Protein AF-A0A1W9WUC2-F1 (afdb_monomer_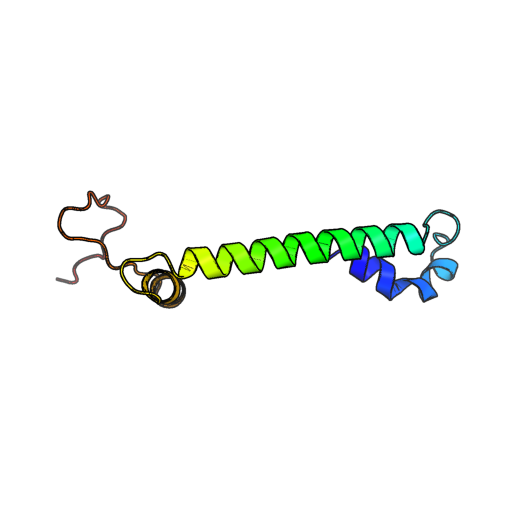lite)

Radius of gyration: 22.91 Å; chains: 1; bounding box: 49×33×52 Å

Structure (mmCIF, N/CA/C/O backbone):
data_AF-A0A1W9WUC2-F1
#
_entry.id   AF-A0A1W9WUC2-F1
#
loop_
_atom_site.group_PDB
_atom_site.id
_atom_site.type_symbol
_atom_site.label_atom_id
_atom_site.label_alt_id
_atom_site.label_comp_id
_atom_site.label_asym_id
_atom_site.label_entity_id
_atom_site.label_seq_id
_atom_site.pdbx_PDB_ins_code
_atom_site.Cartn_x
_atom_site.Cartn_y
_atom_site.Cartn_z
_atom_site.occupancy
_atom_site.B_iso_or_equiv
_atom_site.auth_seq_id
_atom_site.auth_comp_id
_atom_site.auth_asym_id
_atom_site.auth_atom_id
_atom_site.pdbx_PDB_model_num
ATOM 1 N N . MET A 1 1 ? 1.149 -2.054 -6.885 1.00 80.31 1 MET A N 1
ATOM 2 C CA . MET A 1 1 ? 2.122 -3.170 -6.989 1.00 80.31 1 MET A CA 1
ATOM 3 C C . MET A 1 1 ? 2.566 -3.454 -8.422 1.00 80.31 1 MET A C 1
ATOM 5 O O . MET A 1 1 ? 3.756 -3.643 -8.620 1.00 80.31 1 MET A O 1
ATOM 9 N N . VAL A 1 2 ? 1.675 -3.388 -9.424 1.00 93.25 2 VAL A N 1
ATOM 10 C CA . VAL A 1 2 ? 2.007 -3.576 -10.858 1.00 93.25 2 VAL A CA 1
ATOM 11 C C . VAL A 1 2 ? 3.228 -2.765 -11.320 1.00 93.25 2 VAL A C 1
ATOM 13 O O . VAL A 1 2 ? 4.138 -3.324 -11.914 1.00 93.25 2 VAL A O 1
ATOM 16 N N . VAL A 1 3 ? 3.307 -1.477 -10.968 1.00 94.31 3 VAL A N 1
ATOM 17 C CA . VAL A 1 3 ? 4.460 -0.614 -11.299 1.00 94.31 3 VAL A CA 1
ATOM 18 C C . VAL A 1 3 ? 5.776 -1.121 -10.687 1.00 94.31 3 VAL A C 1
ATOM 20 O O . VAL A 1 3 ? 6.826 -0.997 -11.304 1.00 94.31 3 VAL A O 1
ATOM 23 N N . GLY A 1 4 ? 5.723 -1.738 -9.502 1.00 94.00 4 GLY A N 1
ATOM 24 C CA . GLY A 1 4 ? 6.898 -2.328 -8.848 1.00 94.00 4 GLY A CA 1
ATOM 25 C C . GLY A 1 4 ? 7.343 -3.631 -9.500 1.00 94.00 4 GLY A C 1
ATOM 26 O O . GLY A 1 4 ? 8.534 -3.845 -9.691 1.00 94.00 4 GLY A O 1
ATOM 27 N N . LEU A 1 5 ? 6.388 -4.469 -9.910 1.00 94.62 5 LEU A N 1
ATOM 28 C CA . LEU A 1 5 ? 6.683 -5.664 -10.705 1.00 94.62 5 LEU A CA 1
ATOM 29 C C . LEU A 1 5 ? 7.295 -5.282 -12.057 1.00 94.62 5 LEU A C 1
ATOM 31 O O . LEU A 1 5 ? 8.284 -5.873 -12.479 1.00 94.62 5 LEU A O 1
ATOM 35 N N . LEU A 1 6 ? 6.765 -4.244 -12.703 1.00 93.94 6 LEU A N 1
ATOM 36 C CA . LEU A 1 6 ? 7.322 -3.733 -13.948 1.00 93.94 6 LEU A CA 1
ATOM 37 C C . LEU A 1 6 ? 8.743 -3.182 -13.733 1.00 93.94 6 LEU A C 1
ATOM 39 O O . LEU A 1 6 ? 9.642 -3.554 -14.483 1.00 93.94 6 LEU A O 1
ATOM 43 N N . TYR A 1 7 ? 8.969 -2.396 -12.671 1.00 93.81 7 TYR A N 1
ATOM 44 C CA . TYR A 1 7 ? 10.297 -1.910 -12.264 1.00 93.81 7 TYR A CA 1
ATOM 45 C C . TYR A 1 7 ? 11.305 -3.051 -12.047 1.00 93.81 7 TYR A C 1
ATOM 47 O O . TYR A 1 7 ? 12.415 -2.997 -12.571 1.00 93.81 7 TYR A O 1
ATOM 55 N N . TYR A 1 8 ? 10.903 -4.117 -11.349 1.00 95.00 8 TYR A N 1
ATOM 56 C CA . TYR A 1 8 ? 11.730 -5.307 -11.119 1.00 95.00 8 TYR A CA 1
ATOM 57 C C . TYR A 1 8 ? 12.212 -5.957 -12.428 1.00 95.00 8 TYR A C 1
ATOM 59 O O . TYR A 1 8 ? 13.350 -6.412 -12.524 1.00 95.00 8 TYR A O 1
ATOM 67 N N . THR A 1 9 ? 11.373 -5.946 -13.464 1.00 95.38 9 THR A N 1
ATOM 68 C CA . THR A 1 9 ? 11.693 -6.523 -14.782 1.00 95.38 9 THR A CA 1
ATO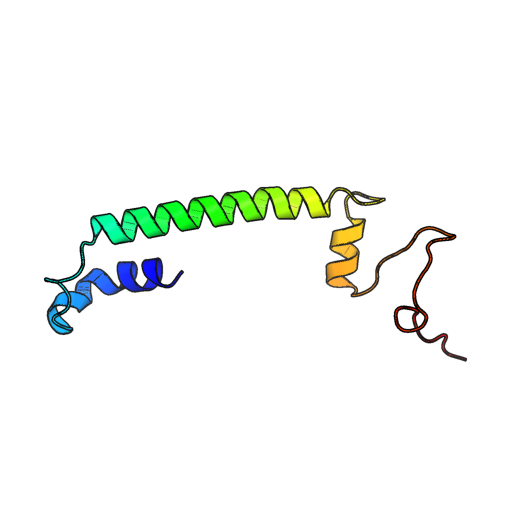M 69 C C . THR A 1 9 ? 12.508 -5.606 -15.702 1.00 95.38 9 THR A C 1
ATOM 71 O O . THR A 1 9 ? 12.686 -5.936 -16.869 1.00 95.38 9 THR A O 1
ATOM 74 N N . TYR A 1 10 ? 13.035 -4.473 -15.225 1.00 95.06 10 TYR A N 1
ATOM 75 C CA . TYR A 1 10 ? 13.728 -3.486 -16.070 1.00 95.06 10 TYR A CA 1
ATOM 76 C C . TYR A 1 10 ? 14.794 -4.087 -17.005 1.00 95.06 10 TYR A C 1
ATOM 78 O O . TYR A 1 10 ? 14.842 -3.762 -18.191 1.00 95.06 10 TYR A O 1
ATOM 86 N N . ASN A 1 11 ? 15.601 -5.028 -16.505 1.00 95.25 11 ASN A N 1
ATOM 87 C CA . ASN A 1 11 ? 16.679 -5.648 -17.283 1.00 95.25 11 ASN A CA 1
ATOM 88 C C . ASN A 1 11 ? 16.182 -6.472 -18.486 1.00 95.25 11 ASN A C 1
ATOM 90 O O . ASN A 1 11 ? 16.955 -6.718 -19.410 1.00 95.25 11 ASN A O 1
ATOM 94 N N . THR A 1 12 ? 14.913 -6.895 -18.508 1.00 96.38 12 THR A N 1
ATOM 95 C CA . THR A 1 12 ? 14.329 -7.654 -19.627 1.00 96.38 12 THR A CA 1
ATOM 96 C C . THR A 1 12 ? 13.594 -6.773 -20.634 1.00 96.38 12 THR A C 1
ATOM 98 O O . THR A 1 12 ? 13.21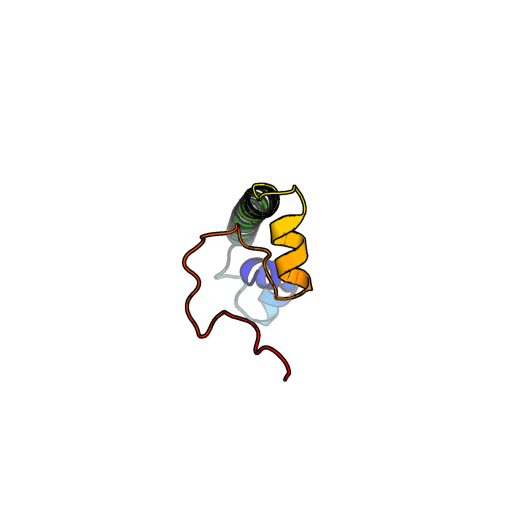8 -7.252 -21.703 1.00 96.38 12 THR A O 1
ATOM 101 N N . TRP A 1 13 ? 13.422 -5.476 -20.362 1.00 96.00 13 TRP A N 1
ATOM 102 C CA . TRP A 1 13 ? 12.702 -4.564 -21.257 1.00 96.00 13 TRP A 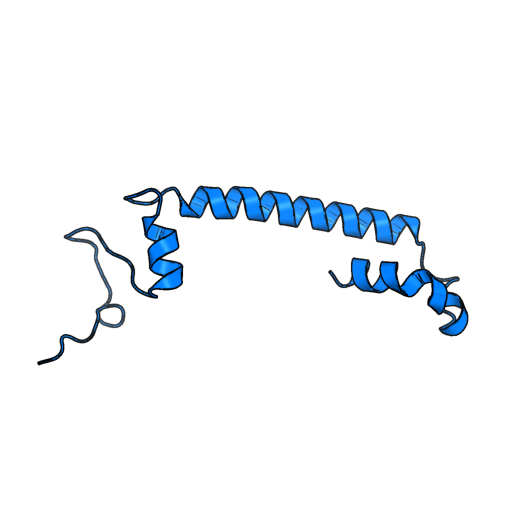CA 1
ATOM 103 C C . TRP A 1 13 ? 13.310 -4.411 -22.657 1.00 96.00 13 TRP A C 1
ATOM 105 O O . TRP A 1 13 ? 12.524 -4.278 -23.600 1.00 96.00 13 TRP A O 1
ATOM 115 N N . PRO A 1 14 ? 14.648 -4.442 -22.853 1.00 95.38 14 PRO A N 1
ATOM 116 C CA . PRO A 1 14 ? 15.222 -4.421 -24.197 1.00 95.38 14 PRO A CA 1
ATOM 117 C C . PRO A 1 14 ? 14.783 -5.628 -25.032 1.00 95.38 14 PRO A C 1
ATOM 119 O O . PRO A 1 14 ? 14.420 -5.466 -26.192 1.00 95.38 14 PRO A O 1
ATOM 122 N N . ALA A 1 15 ? 14.729 -6.819 -24.424 1.00 96.69 15 ALA A N 1
ATOM 123 C CA . ALA A 1 15 ? 14.273 -8.040 -25.089 1.00 96.69 15 ALA A CA 1
ATOM 124 C C . ALA A 1 15 ? 12.774 -8.000 -25.432 1.00 96.69 15 ALA A C 1
ATOM 126 O O . ALA A 1 15 ? 12.346 -8.616 -26.403 1.00 96.69 15 ALA A O 1
ATOM 127 N N . TRP A 1 16 ? 11.977 -7.257 -24.661 1.00 95.00 16 TRP A N 1
ATOM 128 C CA . TRP A 1 16 ? 10.552 -7.034 -24.930 1.00 95.00 16 TRP A CA 1
ATOM 129 C C . TRP A 1 16 ? 10.287 -5.875 -25.901 1.00 95.00 16 TRP A C 1
ATOM 131 O O . TRP A 1 16 ? 9.139 -5.640 -26.267 1.00 95.00 16 TRP A O 1
ATOM 141 N N . GLY A 1 17 ? 11.319 -5.123 -26.302 1.00 94.94 17 GLY A N 1
ATOM 142 C CA . GLY A 1 17 ? 11.180 -3.956 -27.177 1.00 94.94 17 GLY A CA 1
ATOM 143 C C . GLY A 1 17 ? 10.483 -2.754 -26.529 1.00 94.94 17 GLY A C 1
ATOM 144 O O . GLY A 1 17 ? 10.137 -1.805 -27.228 1.00 94.94 17 GLY A O 1
ATOM 145 N N . ILE A 1 18 ? 10.282 -2.759 -25.204 1.00 94.19 18 ILE A N 1
ATOM 146 C CA . ILE A 1 18 ? 9.540 -1.702 -24.492 1.00 94.19 18 ILE A CA 1
ATOM 147 C C . ILE A 1 18 ? 10.439 -0.627 -23.870 1.00 94.19 18 ILE A C 1
ATOM 149 O O . ILE A 1 18 ? 9.946 0.407 -23.421 1.00 94.19 18 ILE A O 1
ATOM 153 N N . ALA A 1 19 ? 11.758 -0.848 -23.854 1.00 92.50 19 ALA A N 1
ATOM 154 C CA . ALA A 1 19 ? 12.722 0.029 -23.185 1.00 92.50 19 ALA A CA 1
ATOM 155 C C . ALA A 1 19 ? 12.710 1.479 -23.706 1.00 92.50 19 ALA A C 1
ATOM 157 O O . ALA A 1 19 ? 12.988 2.397 -22.945 1.00 92.50 19 ALA A O 1
ATOM 158 N N . ALA A 1 20 ? 12.359 1.694 -24.978 1.00 92.31 20 ALA A N 1
ATOM 159 C CA . ALA A 1 20 ? 12.276 3.031 -25.573 1.00 92.31 20 ALA A CA 1
ATOM 160 C C . ALA A 1 20 ? 11.011 3.812 -25.166 1.00 92.31 20 ALA A C 1
ATOM 162 O O . ALA A 1 20 ? 10.981 5.034 -25.286 1.00 92.31 20 ALA A O 1
ATOM 163 N N . TYR A 1 21 ? 9.969 3.121 -24.698 1.00 92.19 21 TYR A N 1
ATOM 164 C CA . TYR A 1 21 ? 8.658 3.717 -24.417 1.00 92.19 21 TYR A CA 1
ATOM 165 C C . TYR A 1 21 ? 8.425 3.981 -22.929 1.00 92.19 21 TYR A C 1
ATOM 167 O O . TYR A 1 21 ? 7.537 4.750 -22.567 1.00 92.19 21 TYR A O 1
ATOM 175 N N . LEU A 1 22 ? 9.204 3.338 -22.058 1.00 92.50 22 LEU A N 1
ATOM 176 C CA . LEU A 1 22 ? 9.039 3.416 -20.613 1.00 92.50 22 LEU A CA 1
ATOM 177 C C . LEU A 1 22 ? 10.230 4.107 -19.959 1.00 92.50 22 LEU A C 1
ATOM 179 O O . LEU A 1 22 ? 11.384 3.766 -20.199 1.00 92.50 22 LEU A O 1
ATOM 183 N N . ASN A 1 23 ? 9.937 5.049 -19.064 1.00 93.50 23 ASN A N 1
ATOM 184 C CA . ASN A 1 23 ? 10.951 5.727 -18.271 1.00 93.50 23 ASN A CA 1
ATOM 185 C C . ASN A 1 23 ? 11.054 5.088 -16.881 1.00 93.50 23 ASN A C 1
ATOM 187 O O . ASN A 1 23 ? 10.095 5.098 -16.104 1.00 93.50 23 ASN A O 1
ATOM 191 N N . LEU A 1 24 ? 12.243 4.575 -16.559 1.00 94.50 24 LEU A N 1
ATOM 192 C CA . LEU A 1 24 ? 12.507 3.913 -15.286 1.00 94.50 24 LEU A CA 1
ATOM 193 C C . LEU A 1 24 ? 12.288 4.834 -14.079 1.00 94.50 24 LEU A C 1
ATOM 195 O O . LEU A 1 24 ? 11.683 4.422 -13.091 1.00 94.50 24 LEU A O 1
ATOM 199 N N . GLY A 1 25 ? 12.750 6.083 -14.171 1.00 95.75 25 GLY A N 1
ATOM 200 C CA . GLY A 1 25 ? 12.638 7.068 -13.097 1.00 95.75 25 GLY A CA 1
ATOM 201 C C . GLY A 1 25 ? 11.185 7.416 -12.782 1.00 95.75 25 GLY A C 1
ATOM 202 O O . GLY A 1 25 ? 10.803 7.450 -11.616 1.00 95.75 25 GLY A O 1
ATOM 203 N N . ILE A 1 26 ? 10.347 7.590 -13.809 1.00 95.44 26 ILE A N 1
ATOM 204 C CA . ILE A 1 26 ? 8.911 7.856 -13.621 1.00 95.44 26 ILE A CA 1
ATOM 205 C C . ILE A 1 26 ? 8.230 6.671 -12.923 1.00 95.44 26 ILE A C 1
ATOM 207 O O . ILE A 1 26 ? 7.498 6.868 -11.954 1.00 95.44 26 ILE A O 1
ATOM 211 N N . LEU A 1 27 ? 8.497 5.439 -13.367 1.00 95.62 27 LEU A N 1
ATOM 212 C CA . LEU A 1 27 ? 7.926 4.237 -12.748 1.00 95.62 27 LEU A CA 1
ATOM 213 C C . LEU A 1 27 ? 8.384 4.074 -11.292 1.00 95.62 27 LEU A C 1
ATOM 215 O O . LEU A 1 27 ? 7.557 3.785 -10.426 1.00 95.62 27 LEU A O 1
ATOM 219 N N . ALA A 1 28 ? 9.661 4.324 -10.997 1.00 95.88 28 ALA A N 1
ATOM 220 C CA . ALA A 1 28 ? 10.179 4.295 -9.631 1.00 95.88 28 ALA A CA 1
ATOM 221 C C . ALA A 1 28 ? 9.484 5.333 -8.730 1.00 95.88 28 ALA A C 1
ATOM 223 O O . ALA A 1 28 ? 9.051 4.994 -7.629 1.00 95.88 28 ALA A O 1
ATOM 224 N N . MET A 1 29 ? 9.294 6.567 -9.213 1.00 97.31 29 MET A N 1
ATOM 225 C CA . MET A 1 29 ? 8.599 7.620 -8.462 1.00 97.31 29 MET A CA 1
ATOM 226 C C . MET A 1 29 ? 7.120 7.298 -8.226 1.00 97.31 29 MET A C 1
ATOM 228 O O . MET A 1 29 ? 6.617 7.505 -7.123 1.00 97.31 29 MET A O 1
ATOM 232 N N . ILE A 1 30 ? 6.427 6.742 -9.225 1.00 97.00 30 ILE A N 1
ATOM 233 C CA . ILE A 1 30 ? 5.037 6.291 -9.066 1.00 97.00 30 ILE A CA 1
ATOM 234 C C . ILE A 1 30 ? 4.958 5.153 -8.044 1.00 97.00 30 ILE A C 1
ATOM 236 O O . ILE A 1 30 ? 4.085 5.169 -7.176 1.00 97.00 30 ILE A O 1
ATOM 240 N N . HIS A 1 31 ? 5.864 4.171 -8.114 1.00 96.50 31 HIS A N 1
ATOM 241 C CA . HIS A 1 31 ? 5.897 3.076 -7.146 1.00 96.50 31 HIS A CA 1
ATOM 242 C C . HIS A 1 31 ? 6.109 3.593 -5.722 1.00 96.50 31 HIS A C 1
ATOM 244 O O . HIS A 1 31 ? 5.379 3.192 -4.816 1.00 96.50 31 HIS A O 1
ATOM 250 N N . LEU A 1 32 ? 7.058 4.516 -5.547 1.00 96.69 32 LEU A N 1
ATOM 251 C CA . LEU A 1 32 ? 7.340 5.156 -4.269 1.00 96.69 32 LEU A CA 1
ATOM 252 C C . LEU A 1 32 ? 6.117 5.917 -3.740 1.00 96.69 32 LEU A C 1
ATOM 254 O O . LEU A 1 32 ? 5.739 5.737 -2.585 1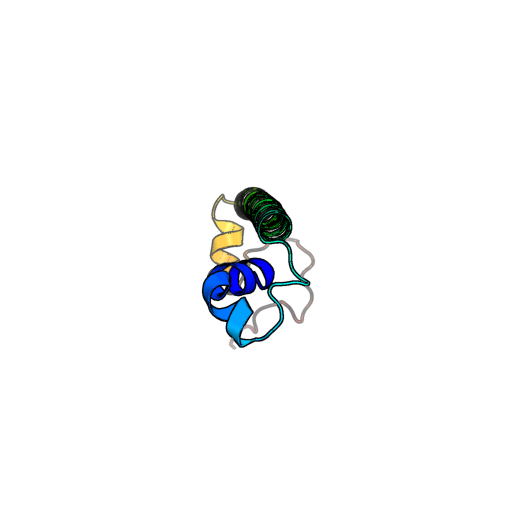.00 96.69 32 LEU A O 1
ATOM 258 N N . GLY A 1 33 ? 5.454 6.708 -4.588 1.00 97.69 33 GLY A N 1
ATOM 259 C CA . GLY A 1 33 ? 4.232 7.424 -4.218 1.00 97.69 33 GLY A CA 1
ATOM 260 C C . GLY A 1 33 ? 3.120 6.481 -3.748 1.00 97.69 33 GLY A C 1
ATOM 261 O O . GLY A 1 33 ? 2.536 6.690 -2.687 1.00 97.69 33 GLY A O 1
ATOM 262 N N . ILE A 1 34 ? 2.877 5.389 -4.481 1.00 96.69 34 ILE A N 1
ATOM 263 C CA . ILE A 1 34 ? 1.889 4.368 -4.094 1.00 96.69 34 ILE A CA 1
ATOM 264 C C . ILE A 1 34 ? 2.284 3.682 -2.778 1.00 96.69 34 ILE A C 1
ATOM 266 O O . ILE A 1 34 ? 1.413 3.406 -1.955 1.00 96.69 34 ILE A O 1
ATOM 270 N N . ALA A 1 35 ? 3.575 3.414 -2.559 1.00 96.88 35 ALA A N 1
ATOM 271 C CA . ALA A 1 35 ? 4.054 2.819 -1.315 1.00 96.88 35 ALA A CA 1
ATOM 272 C C . ALA A 1 35 ? 3.763 3.721 -0.104 1.00 96.88 35 ALA A C 1
ATOM 274 O O . ALA A 1 35 ? 3.278 3.225 0.910 1.00 96.88 35 ALA A O 1
ATOM 275 N N . PHE A 1 36 ? 3.962 5.038 -0.222 1.00 97.88 36 PHE A N 1
ATOM 276 C CA . PHE A 1 36 ? 3.606 5.984 0.841 1.00 97.88 36 PHE A CA 1
ATOM 277 C C . PHE A 1 36 ? 2.097 6.077 1.084 1.00 97.88 36 PHE A C 1
ATOM 279 O O . PHE A 1 36 ? 1.680 6.150 2.239 1.00 97.88 36 PHE A O 1
ATOM 286 N N . LEU A 1 37 ? 1.273 6.023 0.034 1.00 97.62 37 LEU A N 1
ATOM 287 C CA . LEU A 1 37 ? -0.186 5.989 0.190 1.00 97.62 37 LEU A CA 1
ATOM 288 C C . LEU A 1 37 ? -0.645 4.728 0.932 1.00 97.62 37 LEU A C 1
ATOM 290 O O . LEU A 1 37 ? -1.463 4.819 1.843 1.00 97.62 37 LEU A O 1
ATOM 294 N N . LEU A 1 38 ? -0.086 3.562 0.593 1.00 97.38 38 LEU A N 1
ATOM 295 C CA . LEU A 1 38 ? -0.383 2.309 1.292 1.00 97.38 38 LEU A CA 1
ATOM 296 C C . LEU A 1 38 ? 0.128 2.310 2.734 1.00 97.38 38 LEU A C 1
ATOM 298 O O . LEU A 1 38 ? -0.564 1.814 3.617 1.00 97.38 38 LEU A O 1
ATOM 302 N N . LEU A 1 39 ? 1.305 2.886 2.986 1.00 98.06 39 LEU A N 1
ATOM 303 C CA . LEU A 1 39 ? 1.834 3.041 4.339 1.00 98.06 39 LEU A CA 1
ATOM 304 C C . LEU A 1 39 ? 0.936 3.955 5.183 1.00 98.06 39 LEU A C 1
ATOM 306 O O . LEU A 1 39 ? 0.605 3.611 6.313 1.00 98.06 39 LEU A O 1
ATOM 310 N N . SER A 1 40 ? 0.505 5.090 4.630 1.00 98.44 40 SER A N 1
ATOM 311 C CA . SER A 1 40 ? -0.428 6.001 5.299 1.00 98.44 40 SER A CA 1
ATOM 312 C C . SER A 1 40 ? -1.767 5.320 5.583 1.00 98.44 40 SER A C 1
ATOM 314 O O . SER A 1 40 ? -2.253 5.394 6.712 1.00 98.44 40 SER A O 1
ATOM 316 N N . PHE A 1 41 ? -2.316 4.596 4.601 1.00 98.31 41 PHE A N 1
ATOM 317 C CA . PHE A 1 41 ? -3.510 3.777 4.789 1.00 98.31 41 PHE A CA 1
ATOM 318 C C . PHE A 1 41 ? -3.319 2.764 5.919 1.00 98.31 41 PHE A C 1
ATOM 320 O O . PHE A 1 41 ? -4.173 2.688 6.790 1.00 98.31 41 PHE A O 1
ATOM 327 N N . LEU A 1 42 ? -2.205 2.027 5.946 1.00 98.06 42 LEU A N 1
ATOM 328 C CA . LEU A 1 42 ? -1.932 1.028 6.978 1.00 98.06 42 LEU A CA 1
ATOM 329 C C . LEU A 1 42 ? -1.874 1.651 8.378 1.00 98.06 42 LEU A C 1
ATOM 331 O O . LEU A 1 42 ? -2.469 1.106 9.301 1.00 98.06 42 LEU A O 1
ATOM 335 N N . ILE A 1 43 ? -1.196 2.793 8.533 1.00 98.38 43 ILE A N 1
ATOM 336 C CA . ILE A 1 43 ? -1.111 3.506 9.817 1.00 98.38 43 ILE A CA 1
ATOM 337 C C . ILE A 1 43 ? -2.509 3.888 10.306 1.00 98.38 43 ILE A C 1
ATOM 339 O O . ILE A 1 43 ? -2.870 3.577 11.440 1.00 98.38 43 ILE A O 1
ATOM 343 N N . VAL A 1 44 ? -3.304 4.534 9.448 1.00 98.12 44 VAL A N 1
ATOM 344 C CA . VAL A 1 44 ? -4.670 4.948 9.797 1.00 98.12 44 VAL A CA 1
ATOM 345 C C . VAL A 1 44 ? -5.553 3.732 10.054 1.00 98.12 44 VAL A C 1
ATOM 347 O O . VAL A 1 44 ? -6.299 3.718 11.023 1.00 98.12 44 VAL A O 1
ATOM 350 N N . HIS A 1 45 ? -5.453 2.696 9.227 1.00 96.50 45 HIS A N 1
ATOM 351 C CA . HIS A 1 45 ? -6.234 1.475 9.364 1.00 96.50 45 HIS A CA 1
ATOM 352 C C . HIS A 1 45 ? -5.976 0.803 10.713 1.00 96.50 45 HIS A C 1
ATOM 354 O O . HIS A 1 45 ? -6.921 0.576 11.461 1.00 96.50 45 HIS A O 1
ATOM 360 N N . VAL A 1 46 ? -4.707 0.571 11.065 1.00 96.25 46 VAL A 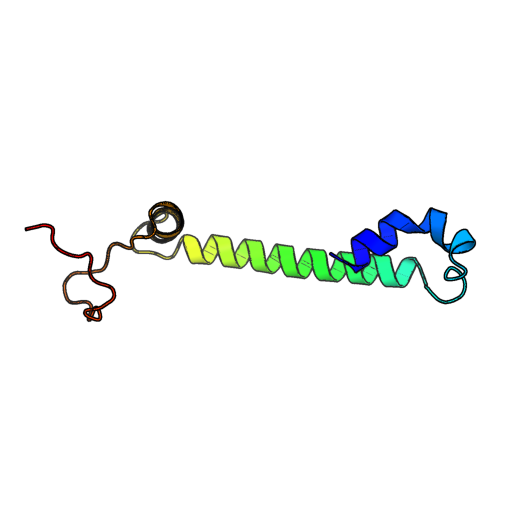N 1
ATOM 361 C CA . VAL A 1 46 ? -4.328 -0.000 12.365 1.00 96.25 46 VAL A CA 1
ATOM 362 C C . VAL A 1 46 ? -4.803 0.899 13.503 1.00 96.25 46 VAL A C 1
ATOM 364 O O . VAL A 1 46 ? -5.383 0.396 14.459 1.00 96.25 46 VAL A O 1
ATOM 367 N N . TYR A 1 47 ? -4.649 2.220 13.389 1.00 96.62 47 TYR A N 1
ATOM 368 C CA . TYR A 1 47 ? -5.188 3.147 14.384 1.00 96.62 47 TYR A CA 1
ATOM 369 C C . TYR A 1 47 ? -6.705 2.974 14.576 1.00 96.62 47 TYR A C 1
ATOM 371 O O . TYR A 1 47 ? -7.148 2.773 15.704 1.00 96.62 47 TYR A O 1
ATOM 379 N N . MET A 1 48 ? -7.491 2.949 13.497 1.00 95.94 48 MET A N 1
ATOM 380 C CA . MET A 1 48 ? -8.946 2.757 13.568 1.00 95.94 48 MET A CA 1
ATOM 381 C C . MET A 1 48 ? -9.329 1.394 14.161 1.00 95.94 48 MET A C 1
ATOM 383 O O . MET A 1 48 ? -10.349 1.282 14.831 1.00 95.94 48 MET A O 1
ATOM 387 N N . THR A 1 49 ? -8.506 0.351 13.998 1.00 94.81 49 THR A N 1
ATOM 388 C CA . THR A 1 49 ? -8.771 -0.932 14.678 1.00 94.81 49 THR A CA 1
ATOM 389 C C . THR A 1 49 ? -8.643 -0.854 16.203 1.00 94.81 49 THR A C 1
ATOM 391 O O . THR A 1 49 ? -9.183 -1.708 16.901 1.00 94.81 49 THR A O 1
ATOM 394 N N . THR A 1 50 ? -7.973 0.177 16.730 1.00 94.69 50 THR A N 1
ATOM 395 C CA . THR A 1 50 ? -7.773 0.373 18.175 1.00 94.69 50 THR A CA 1
ATOM 396 C C . THR A 1 50 ? -8.797 1.294 18.835 1.00 94.69 50 THR A C 1
ATOM 398 O O . THR A 1 50 ? -8.775 1.443 20.054 1.00 94.69 50 THR A O 1
ATOM 401 N N . THR A 1 51 ? -9.710 1.899 18.068 1.00 92.56 51 THR A N 1
ATOM 402 C CA . THR A 1 51 ? -10.710 2.856 18.577 1.00 92.56 51 THR A CA 1
ATOM 403 C C . THR A 1 51 ? -12.024 2.206 19.038 1.00 92.56 51 THR A C 1
ATOM 405 O O . THR A 1 51 ? -13.049 2.880 19.066 1.00 92.56 51 THR A O 1
ATOM 408 N N . GLY A 1 52 ? -12.017 0.912 19.373 1.00 86.31 52 GLY A N 1
ATOM 409 C CA . GLY A 1 52 ? -13.196 0.186 19.868 1.00 86.31 52 GLY A CA 1
ATOM 410 C C . GLY A 1 52 ? -13.379 0.263 21.390 1.00 86.31 52 GLY A C 1
ATOM 411 O O . GLY A 1 52 ? -12.596 0.903 22.092 1.00 86.31 52 GLY A O 1
ATOM 412 N N . HIS A 1 53 ? -14.384 -0.451 21.919 1.00 86.00 53 HIS A N 1
ATOM 413 C CA . HIS A 1 53 ? -14.668 -0.532 23.369 1.00 86.00 53 HIS A CA 1
ATOM 414 C C . HIS A 1 53 ? -13.471 -1.039 24.192 1.00 86.00 53 HIS A C 1
ATOM 416 O O . HIS A 1 53 ? -13.290 -0.676 25.353 1.00 86.00 53 HIS A O 1
ATOM 422 N N . THR A 1 54 ? -12.617 -1.852 23.570 1.00 88.62 54 THR A N 1
ATOM 423 C CA . THR A 1 54 ? -11.268 -2.163 24.042 1.00 88.62 54 THR A CA 1
ATOM 424 C C . THR A 1 54 ? -10.293 -2.031 22.874 1.00 88.62 54 THR A C 1
ATOM 426 O O . THR A 1 54 ? -10.689 -2.156 21.714 1.00 88.62 54 THR A O 1
ATOM 429 N N . ILE A 1 55 ? -9.003 -1.826 23.166 1.00 90.81 55 ILE A N 1
ATOM 430 C CA . ILE A 1 55 ? -7.950 -1.647 22.143 1.00 90.81 55 ILE A CA 1
ATOM 431 C C . ILE A 1 55 ? -7.930 -2.805 21.128 1.00 90.81 55 ILE A C 1
ATOM 433 O O . ILE A 1 55 ? -7.576 -2.607 19.971 1.00 90.81 55 ILE A O 1
ATOM 437 N N . SER A 1 56 ? -8.311 -4.014 21.545 1.00 91.19 56 SER A N 1
ATOM 438 C CA . SER A 1 56 ? -8.330 -5.205 20.695 1.00 91.19 56 SER A CA 1
ATOM 439 C C . SER A 1 56 ? -9.717 -5.599 20.190 1.00 91.19 56 SER A C 1
ATOM 441 O O . SER A 1 56 ? -9.799 -6.614 19.510 1.00 91.19 56 SER A O 1
ATOM 443 N N . ALA A 1 57 ? -10.792 -4.862 20.497 1.00 91.31 57 ALA A N 1
ATOM 444 C CA . ALA A 1 57 ? -12.166 -5.274 20.177 1.00 91.31 57 ALA A CA 1
ATOM 445 C C . ALA A 1 57 ? -12.358 -5.550 18.676 1.00 91.31 57 ALA A C 1
ATOM 447 O O . ALA A 1 57 ? -12.683 -6.671 18.285 1.00 91.31 57 ALA A O 1
ATOM 448 N N . HIS A 1 58 ? -12.051 -4.570 17.820 1.00 92.38 58 HIS A N 1
ATOM 449 C CA . HIS A 1 58 ? -12.196 -4.748 16.373 1.00 92.38 58 HIS A CA 1
ATOM 450 C C . HIS A 1 58 ? -11.191 -5.762 15.805 1.00 92.38 58 HIS A C 1
ATOM 452 O O . HIS A 1 58 ? -11.517 -6.505 14.884 1.00 92.38 58 HIS A O 1
ATOM 458 N N . ILE A 1 59 ? -9.981 -5.851 16.369 1.00 93.75 59 ILE A N 1
ATOM 459 C CA . ILE A 1 59 ? -8.978 -6.848 15.951 1.00 93.75 59 ILE A CA 1
ATOM 460 C C . ILE A 1 59 ? -9.460 -8.271 16.276 1.00 93.75 59 ILE A C 1
ATOM 462 O O . ILE A 1 59 ? -9.317 -9.178 15.456 1.00 93.75 59 ILE A O 1
ATOM 466 N N . ALA A 1 60 ? -10.053 -8.473 17.454 1.00 92.19 60 ALA A N 1
ATOM 467 C CA . ALA A 1 60 ? -10.623 -9.749 17.863 1.00 92.19 60 ALA A CA 1
ATOM 468 C C . ALA A 1 60 ? -11.782 -10.145 16.943 1.00 92.19 60 ALA A C 1
ATOM 470 O O . ALA A 1 60 ? -11.814 -11.289 16.494 1.00 92.19 60 ALA A O 1
ATOM 471 N N . ALA A 1 61 ? -12.652 -9.194 16.586 1.00 92.88 61 ALA A N 1
ATOM 472 C CA . ALA A 1 61 ? -13.747 -9.414 15.644 1.00 92.88 61 ALA A CA 1
ATOM 473 C C . ALA A 1 61 ? -13.259 -9.826 14.243 1.00 92.88 61 ALA A C 1
ATOM 475 O O . ALA A 1 61 ? -13.842 -10.718 13.631 1.00 92.88 61 ALA A O 1
ATOM 476 N N . MET A 1 62 ? -12.147 -9.264 13.750 1.00 94.69 62 MET A N 1
ATOM 477 C CA . MET A 1 62 ? -11.541 -9.691 12.476 1.00 94.69 62 MET A CA 1
ATOM 478 C C . MET A 1 62 ? -11.061 -11.149 12.500 1.00 94.69 62 MET A C 1
ATOM 480 O O . MET A 1 62 ? -11.072 -11.813 11.464 1.00 94.69 62 MET A O 1
ATOM 484 N N . TRP A 1 63 ? -10.623 -11.648 13.660 1.00 95.19 63 TRP A N 1
ATOM 485 C CA . TRP A 1 63 ? -10.143 -13.024 13.812 1.00 95.19 63 TRP A CA 1
ATOM 486 C C . TRP A 1 63 ? -11.275 -14.018 14.090 1.00 95.19 63 TRP A C 1
ATOM 488 O O . TRP A 1 63 ? -11.309 -15.100 13.507 1.00 95.19 63 TRP A O 1
ATOM 498 N N . SER A 1 64 ? -12.187 -13.678 15.003 1.00 93.56 64 SER A N 1
ATOM 499 C CA . SER A 1 64 ? -13.305 -14.537 15.406 1.00 93.56 64 SER A CA 1
ATOM 500 C C . SER A 1 64 ? -14.448 -14.533 14.387 1.00 93.56 64 SER A C 1
ATOM 502 O O . SER A 1 64 ? -15.215 -15.495 14.338 1.00 93.56 64 SER A O 1
ATOM 504 N N . GLY A 1 65 ? -14.571 -13.461 13.598 1.00 91.50 65 GLY A N 1
ATOM 505 C CA . GLY A 1 65 ? -15.733 -13.171 12.761 1.00 91.50 65 GLY A CA 1
ATOM 506 C C . GLY A 1 65 ? -16.956 -12.674 13.542 1.00 91.50 65 GLY A C 1
ATOM 507 O O . GLY A 1 65 ? -18.017 -12.525 12.944 1.00 91.50 65 GLY A O 1
ATOM 508 N N . TRP A 1 66 ? -16.827 -12.439 14.852 1.00 90.31 66 TRP A N 1
ATOM 509 C CA . TRP A 1 66 ? -17.911 -12.022 15.744 1.00 90.31 66 TRP A CA 1
ATOM 510 C C . TRP A 1 66 ? -17.518 -10.765 16.513 1.00 90.31 66 TRP A C 1
ATOM 512 O O . TRP A 1 66 ? -16.447 -10.719 17.120 1.00 90.31 66 TRP A O 1
ATOM 522 N N . GLU A 1 67 ? -18.404 -9.776 16.526 1.00 88.00 67 GLU A N 1
ATOM 523 C CA . GLU A 1 67 ? -18.229 -8.537 17.280 1.00 88.00 67 GLU A CA 1
ATOM 524 C C . GLU A 1 67 ? -19.100 -8.554 18.540 1.00 88.00 67 GLU A C 1
ATOM 526 O O . GLU A 1 67 ? -20.266 -8.950 18.505 1.00 88.00 67 GLU A O 1
ATOM 531 N N . GLU A 1 68 ? -18.517 -8.152 19.668 1.00 83.19 68 GLU A N 1
ATOM 532 C CA . GLU A 1 68 ? -19.278 -7.865 20.881 1.00 83.19 68 GLU A CA 1
ATOM 533 C C . GLU A 1 68 ? -19.927 -6.490 20.725 1.00 83.19 68 GLU A C 1
ATOM 535 O O . GLU A 1 68 ? -19.248 -5.507 20.432 1.00 83.19 68 GLU A O 1
ATOM 540 N N . VAL A 1 69 ? -21.242 -6.427 20.915 1.00 84.25 69 VAL A N 1
ATOM 541 C CA . VAL A 1 69 ? -22.044 -5.217 20.704 1.00 84.25 69 VAL A CA 1
ATOM 542 C C . VAL A 1 69 ? -22.620 -4.761 22.040 1.00 84.25 69 VAL A C 1
ATOM 544 O O . VAL A 1 69 ? -22.965 -5.598 22.876 1.00 84.25 69 VAL A O 1
ATOM 547 N N . GLU A 1 70 ? -22.735 -3.449 22.254 1.00 82.12 70 GLU A N 1
ATOM 548 C CA . GLU A 1 70 ? -23.312 -2.921 23.495 1.00 82.12 70 GLU A CA 1
ATOM 549 C C . GLU A 1 70 ? -24.776 -3.349 23.685 1.00 82.12 70 GLU A C 1
ATOM 551 O O . GLU A 1 70 ? -25.556 -3.458 22.731 1.00 82.12 70 GLU A O 1
ATOM 556 N N . GLU A 1 71 ? -25.169 -3.559 24.944 1.00 79.88 71 GLU A N 1
ATOM 557 C CA . GLU A 1 71 ? -26.558 -3.851 25.291 1.00 79.88 71 GLU A CA 1
ATOM 558 C C . GLU A 1 71 ? -27.476 -2.707 24.833 1.00 79.88 71 GLU A C 1
ATOM 560 O O . GLU A 1 71 ? -27.307 -1.551 25.215 1.00 79.88 71 GLU A O 1
ATOM 565 N N . GLY A 1 72 ? -28.473 -3.037 24.009 1.00 78.38 72 GLY A N 1
ATOM 566 C CA . GLY A 1 72 ? -29.407 -2.061 23.439 1.00 78.38 72 GLY A CA 1
ATOM 567 C C . GLY A 1 72 ? -29.040 -1.564 22.039 1.00 78.38 72 GLY A C 1
ATOM 568 O O . GLY A 1 72 ? -29.830 -0.824 21.448 1.00 78.38 72 GLY A O 1
ATOM 569 N N . ALA A 1 73 ? -27.912 -2.002 21.468 1.00 83.00 73 ALA A N 1
ATOM 570 C CA . ALA A 1 73 ? -27.646 -1.818 20.047 1.00 83.00 73 ALA A CA 1
ATOM 571 C C . ALA A 1 73 ? -28.744 -2.499 19.208 1.00 83.00 73 ALA A C 1
ATOM 573 O O . ALA A 1 73 ? -29.139 -3.642 19.462 1.00 83.00 73 ALA A O 1
ATOM 574 N N . ASN A 1 74 ? -29.263 -1.789 18.205 1.00 86.81 74 ASN A N 1
ATOM 575 C CA . ASN A 1 74 ? -30.190 -2.380 17.249 1.00 86.81 74 ASN A CA 1
ATOM 576 C C . ASN A 1 74 ? -29.386 -3.273 16.297 1.00 86.81 74 ASN A C 1
ATOM 578 O O . ASN A 1 74 ? -28.664 -2.769 15.444 1.00 86.81 74 ASN A O 1
ATOM 582 N N . ILE A 1 75 ? -29.470 -4.586 16.508 1.00 85.12 75 ILE A N 1
ATOM 583 C CA . ILE A 1 75 ? -28.826 -5.597 15.666 1.00 85.12 75 ILE A CA 1
ATOM 584 C C . ILE A 1 75 ? -29.908 -6.241 14.811 1.00 85.12 75 ILE A C 1
ATOM 586 O O . ILE A 1 75 ? -30.917 -6.732 15.342 1.00 85.12 75 ILE A O 1
ATOM 590 N N . GLU A 1 76 ? -29.681 -6.268 13.504 1.00 88.19 76 GLU A N 1
ATOM 591 C CA . GLU A 1 76 ? -30.584 -6.904 12.557 1.00 88.19 76 GLU A CA 1
ATOM 592 C C . GLU A 1 76 ? -30.655 -8.421 12.802 1.00 88.19 76 GLU A C 1
ATOM 594 O O . GLU A 1 76 ? -29.682 -9.068 13.193 1.00 88.19 76 GLU A O 1
ATOM 599 N N . ASP A 1 77 ? -31.814 -9.036 12.565 1.00 85.31 77 ASP A N 1
ATOM 600 C CA . ASP A 1 77 ? -32.029 -10.449 12.921 1.00 85.31 77 ASP A CA 1
ATOM 601 C C . ASP A 1 77 ? -31.112 -11.427 12.169 1.00 85.31 77 ASP A C 1
ATOM 603 O O . ASP A 1 77 ? -30.856 -12.532 12.647 1.00 85.31 77 ASP A O 1
ATOM 607 N N . TRP A 1 78 ? -30.593 -11.022 11.009 1.00 85.56 78 TRP A N 1
ATOM 608 C CA . TRP A 1 78 ? -29.657 -11.810 10.209 1.00 85.56 78 TRP A CA 1
ATOM 609 C C . TRP A 1 78 ? -28.196 -11.711 10.684 1.00 85.56 78 TRP A C 1
ATOM 611 O O . TRP A 1 78 ? -27.388 -12.547 10.280 1.00 85.56 78 TRP A O 1
ATOM 621 N N . GLU A 1 79 ? -27.860 -10.749 11.551 1.00 84.50 79 GLU A N 1
ATOM 622 C CA . GLU A 1 79 ? -26.524 -10.582 12.156 1.00 84.50 79 GLU A CA 1
ATOM 623 C C . GLU A 1 79 ? -26.390 -11.325 13.495 1.00 84.50 79 GLU A C 1
ATOM 625 O O . GLU A 1 79 ? -25.285 -11.607 13.962 1.00 84.50 79 GLU A O 1
ATOM 630 N N . LYS A 1 80 ? -27.515 -11.695 14.116 1.00 84.31 80 LYS A N 1
ATOM 631 C CA . LYS A 1 80 ? -27.524 -12.430 15.385 1.00 84.31 80 LYS A CA 1
ATOM 632 C C . LYS A 1 80 ? -27.081 -13.876 15.171 1.00 84.31 80 LYS A C 1
ATOM 634 O O . LYS A 1 80 ? -27.567 -14.581 14.283 1.00 84.31 80 LYS A O 1
ATOM 639 N N . ALA A 1 81 ? -26.204 -14.362 16.047 1.00 79.06 81 ALA A N 1
ATOM 640 C CA . ALA A 1 81 ? -25.861 -15.776 16.087 1.00 79.06 81 ALA A CA 1
ATOM 641 C C . ALA A 1 81 ? -27.130 -16.626 16.283 1.00 79.06 81 ALA A C 1
ATOM 643 O O . ALA A 1 81 ? -27.960 -16.340 17.149 1.00 79.06 81 ALA A O 1
ATOM 644 N N . LYS A 1 82 ? -27.280 -17.708 15.504 1.00 79.19 82 LYS A N 1
ATOM 645 C CA . LYS A 1 82 ? -28.363 -18.676 15.723 1.00 79.19 82 LYS A CA 1
ATOM 646 C C . LYS A 1 82 ? -28.176 -19.311 17.098 1.00 79.19 82 LYS A C 1
ATOM 648 O O . LYS A 1 82 ? -27.236 -20.081 17.296 1.00 79.19 82 LYS A O 1
ATOM 653 N N . VAL A 1 83 ? -29.077 -19.009 18.030 1.00 74.69 83 VAL A N 1
ATOM 654 C CA . VAL A 1 83 ? -29.128 -19.672 19.337 1.00 74.69 83 VAL A CA 1
ATOM 655 C C . VAL A 1 83 ? -29.311 -21.169 19.079 1.00 74.69 83 VAL A C 1
ATOM 657 O O . VAL A 1 83 ? -30.320 -21.582 18.507 1.00 74.69 83 VAL A O 1
ATOM 660 N N . ARG A 1 84 ? -28.308 -21.988 19.421 1.00 61.31 84 ARG A N 1
ATOM 661 C CA . ARG A 1 84 ? -28.454 -23.449 19.371 1.00 61.31 84 ARG A CA 1
ATOM 662 C C . ARG A 1 84 ? -29.449 -23.834 20.466 1.00 61.31 84 ARG A C 1
ATOM 664 O O . ARG A 1 84 ? -29.163 -23.604 21.636 1.00 61.31 84 ARG A O 1
ATOM 671 N N . SER A 1 85 ? -30.605 -24.351 20.053 1.00 59.44 85 SER A N 1
ATOM 672 C CA . SER A 1 85 ? -31.615 -24.968 20.922 1.00 59.44 85 SER A CA 1
ATOM 673 C C . SER A 1 85 ? -31.088 -26.223 21.598 1.00 59.44 85 SER A C 1
ATOM 675 O O . SER A 1 85 ? -30.393 -26.986 20.882 1.00 59.44 85 SER A O 1
#

pLDDT: mean 91.35, std 7.36, range [59.44, 98.44]

Secondary structure (DSSP, 8-state):
-HHHHHHHTGGGTTTTT-TTT--HHHHHHHHHHHHHHHHHHHHHHHHHHTSSSSTTHHHHHHHHS-----TT----TTTS-----

Sequence (85 aa):
MVVGLLYYTYNTWPAWGIAAYLNLGILAMIHLGIAFLLLSFLIVHVYMTTTGHTISAHIAAMWSGWEEVEEGANIEDWEKAKVRS

Foldseek 3Di:
DVLVVVLVCQVCCVVVVCNVPDDSVVSVVVVVVVVVVVVVVVVVVLVVCCPDPHRCQSVVCVVVVDHDDDPPPDDDPVNDDDDDD